Protein AF-A0AAW9EAD2-F1 (afdb_monomer_lite)

Organism: Klebsiella aerogenes (NCBI:txid548)

pLDDT: mean 89.69, std 8.29, range [49.78, 97.75]

Secondary structure (DSSP, 8-state):
-HHHHHHHHHHHHHHHHHTT-S-HHHHHHHHHHHHHHHTT--HHHHHHHHHHHHHHHHHHHHHHHHHHHHHHHHHHTTTTHHHHHHHHHHTTT-GGG-

Foldseek 3Di:
DLVVLVVVLVVQLVVVVVVVPDDNVCSVPVSVVVSCVVVVDDPVVVVVVVVVVCVVCVVVVVVVVVVVVVVVVCVVVCVCVVVVVVVCVVVVVDPPPD

Sequence (98 aa):
MLTIIGLLIIISIVTLLMMGKTSPIIAMSVIPLIGALVAGYSFTEISTFFELGIKKVSSVATMFLFAILFFSIMKDLHIFNPLIRMMISITRGNVIIV

Radius of gyration: 22.13 Å; chains: 1; bounding box: 55×20×51 Å

Structure (mmCIF, N/CA/C/O backbone):
data_AF-A0AAW9EAD2-F1
#
_entry.id   AF-A0AAW9EAD2-F1
#
loop_
_atom_site.group_PDB
_atom_site.id
_atom_site.type_symbol
_atom_site.label_atom_id
_atom_site.label_alt_id
_atom_site.label_comp_id
_atom_site.label_asym_id
_atom_site.label_entity_id
_atom_site.label_seq_id
_atom_site.pdbx_PDB_ins_code
_atom_site.Cartn_x
_atom_site.Cartn_y
_atom_site.Cartn_z
_atom_site.occupancy
_atom_site.B_iso_or_equiv
_atom_site.auth_seq_id
_atom_site.auth_comp_id
_atom_site.auth_asym_id
_atom_site.auth_atom_id
_atom_site.pdbx_PDB_model_num
ATOM 1 N N . MET A 1 1 ? 8.245 7.339 -24.591 1.00 78.38 1 MET A N 1
ATOM 2 C CA . MET A 1 1 ? 8.247 5.915 -24.185 1.00 78.38 1 MET A CA 1
ATOM 3 C C . MET A 1 1 ? 7.617 5.716 -22.806 1.00 78.38 1 MET A C 1
ATOM 5 O O . MET A 1 1 ? 6.580 5.075 -22.736 1.00 78.38 1 MET A O 1
ATOM 9 N N . LEU A 1 2 ? 8.143 6.331 -21.738 1.00 87.69 2 LEU A N 1
ATOM 10 C CA . LEU A 1 2 ? 7.597 6.213 -20.371 1.00 87.69 2 LEU A CA 1
ATOM 11 C C . LEU A 1 2 ? 6.108 6.561 -20.228 1.00 87.69 2 LEU A C 1
ATOM 13 O O . LEU A 1 2 ? 5.378 5.825 -19.577 1.00 87.69 2 LEU A O 1
ATOM 17 N N . THR A 1 3 ? 5.627 7.625 -20.877 1.00 91.44 3 THR A N 1
ATOM 18 C CA . THR A 1 3 ? 4.204 8.010 -20.830 1.00 91.44 3 THR A CA 1
ATOM 19 C C . THR A 1 3 ? 3.279 6.923 -21.382 1.00 91.44 3 THR A C 1
ATOM 21 O O . THR A 1 3 ? 2.206 6.696 -20.835 1.00 91.44 3 THR A O 1
ATOM 24 N N . ILE A 1 4 ? 3.706 6.218 -22.436 1.00 93.31 4 ILE A N 1
ATOM 25 C CA . ILE A 1 4 ? 2.935 5.123 -23.045 1.00 93.31 4 ILE A CA 1
ATOM 26 C C . ILE A 1 4 ? 2.871 3.939 -22.078 1.00 93.31 4 ILE A C 1
ATOM 28 O O . ILE A 1 4 ? 1.799 3.387 -21.856 1.00 93.31 4 ILE A O 1
ATOM 32 N N . ILE A 1 5 ? 3.999 3.593 -21.450 1.00 91.56 5 ILE A N 1
ATOM 33 C CA . ILE A 1 5 ? 4.065 2.527 -20.442 1.00 91.56 5 ILE A CA 1
ATOM 34 C C . ILE A 1 5 ? 3.184 2.877 -19.236 1.00 91.56 5 ILE A C 1
ATOM 36 O O . ILE A 1 5 ? 2.391 2.051 -18.795 1.00 91.56 5 ILE A O 1
ATOM 40 N N . GLY A 1 6 ? 3.252 4.118 -18.747 1.00 90.94 6 GLY A N 1
ATOM 41 C CA . GLY A 1 6 ? 2.403 4.600 -17.657 1.00 90.94 6 GLY A CA 1
ATOM 42 C C . GLY A 1 6 ? 0.911 4.520 -17.986 1.00 90.94 6 GLY A C 1
ATOM 43 O O . GLY A 1 6 ? 0.128 4.029 -17.176 1.00 90.94 6 GLY A O 1
ATOM 44 N N . LEU A 1 7 ? 0.516 4.930 -19.196 1.00 94.69 7 LEU A N 1
ATOM 45 C CA . LEU A 1 7 ? -0.866 4.815 -19.663 1.00 94.69 7 LEU A CA 1
ATOM 46 C C . LEU A 1 7 ? -1.320 3.347 -19.723 1.00 94.69 7 LEU A C 1
ATOM 48 O O . LEU A 1 7 ? -2.410 3.022 -19.254 1.00 94.69 7 LEU A O 1
ATOM 52 N N . LEU A 1 8 ? -0.476 2.454 -20.252 1.00 94.25 8 LEU A N 1
ATOM 53 C CA . LEU A 1 8 ? -0.764 1.019 -20.322 1.00 94.25 8 LEU A CA 1
ATOM 54 C C . LEU A 1 8 ? -0.924 0.396 -18.932 1.00 94.25 8 LEU A C 1
ATOM 56 O O . LEU A 1 8 ? -1.829 -0.415 -18.745 1.00 94.25 8 LEU A O 1
ATOM 60 N N . ILE A 1 9 ? -0.107 0.795 -17.952 1.00 93.94 9 ILE A N 1
ATOM 61 C CA . ILE A 1 9 ? -0.239 0.356 -16.554 1.00 93.94 9 ILE A CA 1
ATOM 62 C C . ILE A 1 9 ? -1.607 0.765 -15.996 1.00 93.94 9 ILE A C 1
ATOM 64 O O . ILE A 1 9 ? -2.314 -0.079 -15.451 1.00 93.94 9 ILE A O 1
ATOM 68 N N . ILE A 1 10 ? -2.010 2.030 -16.168 1.00 94.00 10 ILE A N 1
ATOM 69 C CA . ILE A 1 10 ? -3.297 2.536 -15.663 1.00 94.00 10 ILE A CA 1
ATOM 70 C C . ILE A 1 10 ? -4.463 1.783 -16.310 1.00 94.00 10 ILE A C 1
ATOM 72 O O . ILE A 1 10 ? -5.331 1.276 -15.601 1.00 94.00 10 ILE A O 1
ATOM 76 N N . ILE A 1 11 ? -4.468 1.661 -17.641 1.00 95.56 11 ILE A N 1
ATOM 77 C CA . ILE A 1 11 ? -5.530 0.956 -18.374 1.00 95.56 11 ILE A CA 1
ATOM 78 C C . ILE A 1 11 ? -5.598 -0.511 -17.939 1.00 95.56 11 ILE A C 1
ATOM 80 O O . ILE A 1 11 ? -6.687 -1.030 -17.694 1.00 95.56 11 ILE A O 1
ATOM 84 N N . SER A 1 12 ? -4.451 -1.175 -17.785 1.00 92.62 12 SER A N 1
ATOM 85 C CA . SER A 1 12 ? -4.391 -2.577 -17.356 1.00 92.62 12 SER A CA 1
ATOM 86 C C . SER A 1 12 ? -4.927 -2.762 -15.936 1.00 92.62 12 SER A C 1
ATOM 88 O O . SER A 1 12 ? -5.699 -3.683 -15.695 1.00 92.62 12 SER A O 1
ATOM 90 N N . ILE A 1 13 ? -4.581 -1.872 -14.997 1.00 92.88 13 ILE A N 1
ATOM 91 C CA . ILE A 1 13 ? -5.108 -1.926 -13.625 1.00 92.88 13 ILE A CA 1
ATOM 92 C C . ILE A 1 13 ? -6.623 -1.723 -13.635 1.00 92.88 13 ILE A C 1
ATOM 94 O O . ILE A 1 13 ? -7.349 -2.535 -13.069 1.00 92.88 13 ILE A O 1
ATOM 98 N N . VAL A 1 14 ? -7.113 -0.672 -14.296 1.00 93.38 14 VAL A N 1
ATOM 99 C CA . VAL A 1 14 ? -8.547 -0.349 -14.318 1.00 93.38 14 VAL A CA 1
ATOM 100 C C . VAL A 1 14 ? -9.352 -1.488 -14.940 1.00 93.38 14 VAL A C 1
ATOM 102 O O . VAL A 1 14 ? -10.324 -1.941 -14.344 1.00 93.38 14 VAL A O 1
ATOM 105 N N . THR A 1 15 ? -8.925 -2.005 -16.093 1.00 92.06 15 THR A N 1
ATOM 106 C CA . THR A 1 15 ? -9.617 -3.119 -16.760 1.00 92.06 15 THR A CA 1
ATOM 107 C C . THR A 1 15 ? -9.609 -4.388 -15.911 1.00 92.06 15 THR A C 1
ATOM 109 O O . THR A 1 15 ? -10.656 -5.016 -15.752 1.00 92.06 15 THR A O 1
ATOM 112 N N . LEU A 1 16 ? -8.477 -4.738 -15.291 1.00 91.31 16 LEU A N 1
ATOM 113 C CA . LEU A 1 16 ? -8.370 -5.941 -14.467 1.00 91.31 16 LEU A CA 1
ATOM 114 C C . LEU A 1 16 ? -9.219 -5.854 -13.188 1.00 91.31 16 LEU A C 1
ATOM 116 O O . LEU A 1 16 ? -9.815 -6.852 -12.777 1.00 91.31 16 LEU A O 1
ATOM 120 N N . LEU A 1 17 ? -9.310 -4.662 -12.590 1.00 91.44 17 LEU A N 1
ATOM 121 C CA . LEU A 1 17 ? -10.183 -4.396 -11.446 1.00 91.44 17 LEU A CA 1
ATOM 122 C C . LEU A 1 17 ? -11.662 -4.448 -11.837 1.00 91.44 17 LEU A C 1
ATOM 124 O O . LEU A 1 17 ? -12.454 -5.078 -11.140 1.00 91.44 17 LEU A O 1
ATOM 128 N N . MET A 1 18 ? -12.036 -3.849 -12.971 1.00 93.00 18 MET A N 1
ATOM 129 C CA . MET A 1 18 ? -13.417 -3.867 -13.467 1.00 93.00 18 MET A CA 1
ATOM 130 C C . MET A 1 18 ? -13.897 -5.273 -13.832 1.00 93.00 18 MET A C 1
ATOM 132 O O . MET A 1 18 ? -15.073 -5.581 -13.669 1.00 93.00 18 MET A O 1
ATOM 136 N N . MET A 1 19 ? -12.998 -6.147 -14.292 1.00 89.94 19 MET A N 1
ATOM 137 C CA . MET A 1 19 ? -13.335 -7.544 -14.566 1.00 89.94 19 MET A CA 1
ATOM 138 C C . MET A 1 19 ? -13.664 -8.337 -13.294 1.00 89.94 19 MET A C 1
ATOM 140 O O . MET A 1 19 ? -14.258 -9.406 -13.404 1.00 89.94 19 MET A O 1
ATOM 144 N N . GLY A 1 20 ? -13.271 -7.865 -12.103 1.00 83.25 20 GLY A N 1
ATOM 145 C CA . GLY A 1 20 ? -13.595 -8.494 -10.815 1.00 83.25 20 GLY A CA 1
ATOM 146 C C . GLY A 1 20 ? -12.972 -9.878 -10.582 1.00 83.25 20 GLY A C 1
ATOM 147 O O . GLY A 1 20 ? -13.258 -10.522 -9.579 1.00 83.25 20 GLY A O 1
ATOM 148 N N . LYS A 1 21 ? -12.118 -10.356 -11.494 1.00 79.06 21 LYS A N 1
ATOM 149 C CA . LYS A 1 21 ? -11.523 -11.706 -11.455 1.00 79.06 21 LYS A CA 1
ATOM 150 C C . LYS A 1 21 ? -10.211 -11.786 -10.672 1.00 79.06 21 LYS A C 1
ATOM 152 O O . LYS A 1 21 ? -9.681 -12.878 -10.495 1.00 79.06 21 LYS A O 1
ATOM 157 N N . THR A 1 22 ? -9.679 -10.653 -10.217 1.00 82.31 22 THR A N 1
ATOM 158 C CA . THR A 1 22 ? -8.365 -10.575 -9.562 1.00 82.31 22 THR A CA 1
ATOM 159 C C . THR A 1 22 ? -8.467 -9.778 -8.271 1.00 82.31 22 THR A C 1
ATOM 161 O O . THR A 1 22 ? -9.174 -8.773 -8.220 1.00 82.31 22 THR A O 1
ATOM 164 N N . SER A 1 23 ? -7.732 -10.190 -7.233 1.00 89.19 23 SER A N 1
ATOM 165 C CA . SER A 1 23 ? -7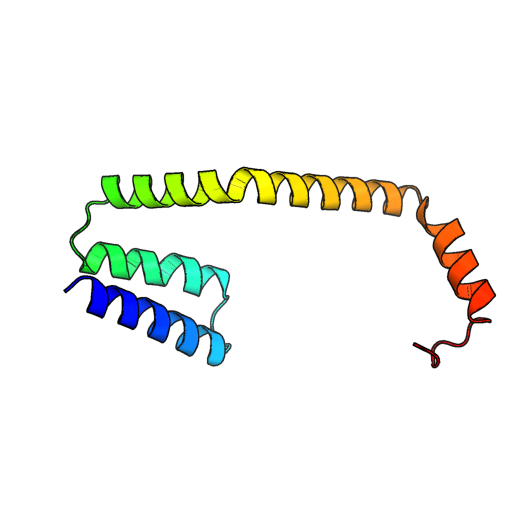.608 -9.390 -6.011 1.00 89.19 23 SER A CA 1
ATOM 166 C C . SER A 1 23 ? -6.998 -8.020 -6.344 1.00 89.19 23 SER A C 1
ATOM 168 O O . SER A 1 23 ? -5.944 -7.981 -6.993 1.00 89.19 23 SER A O 1
ATOM 170 N N . PRO A 1 24 ? -7.595 -6.905 -5.882 1.00 88.06 24 PRO A N 1
ATOM 171 C CA . PRO A 1 24 ? -7.070 -5.570 -6.141 1.00 88.06 24 PRO A CA 1
ATOM 172 C C . PRO A 1 24 ? -5.618 -5.392 -5.708 1.00 88.06 24 PRO A C 1
ATOM 174 O O . PRO A 1 24 ? -4.839 -4.759 -6.412 1.00 88.06 24 PRO A O 1
ATOM 177 N N . ILE A 1 25 ? -5.234 -6.021 -4.595 1.00 89.50 25 ILE A N 1
ATOM 178 C CA . ILE A 1 25 ? -3.863 -5.985 -4.075 1.00 89.50 25 ILE A CA 1
ATOM 179 C C . ILE A 1 25 ? -2.892 -6.574 -5.103 1.00 89.50 25 ILE A C 1
ATOM 181 O O . ILE A 1 25 ? -1.874 -5.967 -5.419 1.00 89.50 25 ILE A O 1
ATOM 185 N N . ILE A 1 26 ? -3.234 -7.727 -5.683 1.00 90.12 26 ILE A N 1
ATOM 186 C CA . ILE A 1 26 ? -2.390 -8.403 -6.677 1.00 90.12 26 ILE A CA 1
ATOM 187 C C . ILE A 1 26 ? -2.270 -7.540 -7.935 1.00 90.12 26 ILE A C 1
ATOM 189 O O . ILE A 1 26 ? -1.163 -7.317 -8.422 1.00 90.12 26 ILE A O 1
ATOM 193 N N . ALA A 1 27 ? -3.390 -7.009 -8.433 1.00 89.88 27 ALA A N 1
ATOM 194 C CA . ALA A 1 27 ? -3.402 -6.141 -9.609 1.00 89.88 27 ALA A CA 1
ATOM 195 C C . ALA A 1 27 ? -2.533 -4.887 -9.400 1.00 89.88 27 ALA A C 1
ATOM 197 O O . ALA A 1 27 ? -1.695 -4.557 -10.239 1.00 89.88 27 ALA A O 1
ATOM 198 N N . MET A 1 28 ? -2.689 -4.221 -8.254 1.00 89.12 28 MET A N 1
ATOM 199 C CA . MET A 1 28 ? -1.970 -2.990 -7.930 1.00 89.12 28 MET A CA 1
ATOM 200 C C . MET A 1 28 ? -0.480 -3.207 -7.646 1.00 89.12 28 MET A C 1
ATOM 202 O O . MET A 1 28 ? 0.293 -2.272 -7.821 1.00 89.12 28 MET A O 1
ATOM 206 N N . SER A 1 29 ? -0.052 -4.401 -7.231 1.00 90.88 29 SER A N 1
ATOM 207 C CA . SER A 1 29 ? 1.368 -4.693 -6.988 1.00 90.88 29 SER A CA 1
ATOM 208 C C . SER A 1 29 ? 2.087 -5.256 -8.216 1.00 90.88 29 SER A C 1
ATOM 210 O O . SER A 1 29 ? 3.192 -4.820 -8.534 1.00 90.88 29 SER A O 1
ATOM 212 N N . VAL A 1 30 ? 1.479 -6.214 -8.921 1.00 91.94 30 VAL A N 1
ATOM 213 C CA . VAL A 1 30 ? 2.145 -6.958 -10.003 1.00 91.94 30 VAL A CA 1
ATOM 214 C C . VAL A 1 30 ? 2.232 -6.137 -11.289 1.00 91.94 30 VAL A C 1
ATOM 216 O O . VAL A 1 30 ? 3.264 -6.158 -11.959 1.00 91.94 30 VAL A O 1
ATOM 219 N N . ILE A 1 31 ? 1.186 -5.380 -11.637 1.00 92.81 31 ILE A N 1
ATOM 220 C CA . ILE A 1 31 ? 1.156 -4.630 -12.902 1.00 92.81 31 ILE A CA 1
ATOM 221 C C . ILE A 1 31 ? 2.227 -3.524 -12.930 1.00 92.81 31 ILE A C 1
ATOM 223 O O . ILE A 1 31 ? 2.976 -3.467 -13.909 1.00 92.81 31 ILE A O 1
ATOM 227 N N . PRO A 1 32 ? 2.387 -2.679 -11.888 1.00 91.44 32 PRO A N 1
ATOM 228 C CA . PRO A 1 32 ? 3.463 -1.687 -11.868 1.00 91.44 32 PRO A CA 1
ATOM 229 C C . PRO A 1 32 ? 4.858 -2.314 -11.852 1.00 91.44 32 PRO A C 1
ATOM 231 O O . PRO A 1 32 ? 5.772 -1.760 -12.458 1.00 91.44 32 PRO A O 1
ATOM 234 N N . LEU A 1 33 ? 5.019 -3.479 -11.212 1.00 93.19 33 LEU A N 1
ATOM 235 C CA . LEU A 1 33 ? 6.283 -4.216 -11.196 1.00 93.19 33 LEU A CA 1
ATOM 236 C C . LEU A 1 33 ? 6.685 -4.666 -12.608 1.00 93.19 33 LEU A C 1
ATOM 238 O O . LEU A 1 33 ? 7.798 -4.386 -13.048 1.00 93.19 33 LEU A O 1
ATOM 242 N N . ILE A 1 34 ? 5.769 -5.304 -13.345 1.00 92.44 34 ILE A N 1
ATOM 243 C CA . ILE A 1 34 ? 6.007 -5.707 -14.741 1.00 92.44 34 ILE A CA 1
ATOM 244 C C . ILE A 1 34 ? 6.268 -4.473 -15.613 1.00 92.44 34 ILE A C 1
ATOM 246 O O . ILE A 1 34 ? 7.195 -4.468 -16.419 1.00 92.44 34 ILE A O 1
ATOM 250 N N . GLY A 1 35 ? 5.489 -3.405 -15.425 1.00 91.62 35 GLY A N 1
ATOM 251 C CA . GLY A 1 35 ? 5.658 -2.155 -16.161 1.00 91.62 35 GLY A CA 1
ATOM 252 C C . GLY A 1 35 ? 7.023 -1.493 -15.943 1.00 91.62 35 GLY A C 1
ATOM 253 O O . GLY A 1 35 ? 7.615 -0.992 -16.897 1.00 91.62 35 GLY A O 1
ATOM 254 N N . ALA A 1 36 ? 7.559 -1.536 -14.720 1.00 91.62 36 ALA A N 1
ATOM 255 C CA . ALA A 1 36 ? 8.889 -1.017 -14.410 1.00 91.62 36 ALA A CA 1
ATOM 256 C C . ALA A 1 36 ? 10.009 -1.857 -15.051 1.00 91.62 36 ALA A C 1
ATOM 258 O O . ALA A 1 36 ? 10.966 -1.291 -15.579 1.00 91.62 36 ALA A O 1
ATOM 259 N N . LEU A 1 37 ? 9.856 -3.186 -15.084 1.00 91.06 37 LEU A N 1
ATOM 260 C CA . LEU A 1 37 ? 10.788 -4.078 -15.783 1.00 91.06 37 LEU A CA 1
ATOM 261 C C . LEU A 1 37 ? 10.788 -3.819 -17.297 1.00 91.06 37 LEU A C 1
ATOM 263 O O . LEU A 1 37 ? 11.850 -3.715 -17.905 1.00 91.06 37 LEU A O 1
ATOM 267 N N . VAL A 1 38 ? 9.609 -3.642 -17.906 1.00 90.50 38 VAL A N 1
ATOM 268 C CA . VAL A 1 38 ? 9.477 -3.307 -19.340 1.00 90.50 38 VAL A CA 1
ATOM 269 C C . VAL A 1 38 ? 10.052 -1.923 -19.659 1.00 90.50 38 VAL A C 1
ATOM 271 O O . VAL A 1 38 ? 10.571 -1.706 -20.751 1.00 90.50 38 VAL A O 1
ATOM 274 N N . ALA A 1 39 ? 10.004 -0.985 -18.711 1.00 89.62 39 ALA A N 1
ATOM 275 C CA . ALA A 1 39 ? 10.622 0.330 -18.857 1.00 89.62 39 ALA A CA 1
ATOM 276 C C . ALA A 1 39 ? 12.163 0.305 -18.782 1.00 89.62 39 ALA A C 1
ATOM 278 O O . ALA A 1 39 ? 12.784 1.332 -19.051 1.00 89.62 39 ALA A O 1
ATOM 279 N N . GLY A 1 40 ? 12.773 -0.846 -18.469 1.00 89.19 40 GLY A N 1
ATOM 280 C CA . GLY A 1 40 ? 14.224 -1.026 -18.416 1.00 89.19 40 GLY A CA 1
ATOM 281 C C . GLY A 1 40 ? 14.861 -0.660 -17.075 1.00 89.19 40 GLY A C 1
ATOM 282 O O . GLY A 1 40 ? 16.081 -0.524 -17.015 1.00 89.19 40 GLY A O 1
ATOM 283 N N . TYR A 1 41 ? 14.067 -0.498 -16.010 1.00 91.44 41 TYR A N 1
ATOM 284 C CA . TYR A 1 41 ? 14.601 -0.233 -14.674 1.00 91.44 41 TYR A CA 1
ATOM 285 C C . TYR A 1 41 ? 15.234 -1.484 -14.065 1.00 91.44 41 TYR A C 1
ATOM 287 O O . TYR A 1 41 ? 14.736 -2.603 -14.208 1.00 91.44 41 TYR A O 1
ATOM 295 N N . SER A 1 42 ? 16.329 -1.281 -13.339 1.00 91.44 42 SER A N 1
ATOM 296 C CA . SER A 1 42 ? 17.002 -2.332 -12.580 1.00 91.44 42 SER A CA 1
ATOM 297 C C . SER A 1 42 ? 16.210 -2.726 -11.326 1.00 91.44 42 SER A C 1
ATOM 299 O O . SER A 1 42 ? 15.427 -1.944 -10.783 1.00 91.44 42 SER A O 1
ATOM 301 N N . PHE A 1 43 ? 16.454 -3.934 -10.804 1.00 87.75 43 PHE A N 1
ATOM 302 C CA . PHE A 1 43 ? 15.848 -4.383 -9.542 1.00 87.75 43 PHE A CA 1
ATOM 303 C C . PHE A 1 43 ? 16.145 -3.437 -8.371 1.00 87.75 43 PHE A C 1
ATOM 305 O O . PHE A 1 43 ? 15.285 -3.228 -7.515 1.00 87.75 43 PHE A O 1
ATOM 312 N N . THR A 1 44 ? 17.333 -2.831 -8.353 1.00 91.44 44 THR A N 1
ATOM 313 C CA . THR A 1 44 ? 17.736 -1.872 -7.320 1.00 91.44 44 THR A CA 1
ATOM 314 C C . THR A 1 44 ? 16.871 -0.613 -7.359 1.00 91.44 44 THR A C 1
ATOM 316 O O . THR A 1 44 ? 16.360 -0.194 -6.324 1.00 91.44 44 THR A O 1
ATOM 319 N N . GLU A 1 45 ? 16.635 -0.047 -8.546 1.00 91.69 45 GLU A N 1
ATOM 320 C CA . GLU A 1 45 ? 15.786 1.141 -8.716 1.00 91.69 45 GLU A CA 1
ATOM 321 C C . GLU A 1 45 ? 14.324 0.850 -8.378 1.00 91.69 45 GLU A C 1
ATOM 323 O O . GLU A 1 45 ? 13.674 1.642 -7.697 1.00 91.69 45 GLU A O 1
ATOM 328 N N . ILE A 1 46 ? 13.819 -0.318 -8.789 1.00 92.31 46 ILE A N 1
ATOM 329 C CA . ILE A 1 46 ? 12.470 -0.768 -8.434 1.00 92.31 46 ILE A CA 1
ATOM 330 C C . ILE A 1 46 ? 12.330 -0.860 -6.910 1.00 92.31 46 ILE A C 1
ATOM 332 O O . ILE A 1 46 ? 11.358 -0.342 -6.361 1.00 92.31 46 ILE A O 1
ATOM 336 N N . SER A 1 47 ? 13.311 -1.442 -6.214 1.00 91.12 47 SER A N 1
ATOM 337 C CA . SER A 1 47 ? 13.325 -1.489 -4.745 1.00 91.12 47 SER A CA 1
ATOM 338 C C . SER A 1 47 ? 13.284 -0.086 -4.137 1.00 91.12 47 SER A C 1
ATOM 340 O O . SER A 1 47 ? 12.495 0.168 -3.229 1.00 91.12 47 SER A O 1
ATOM 342 N N . THR A 1 48 ? 14.058 0.859 -4.681 1.00 94.56 48 THR A N 1
ATOM 343 C CA . THR A 1 48 ? 14.028 2.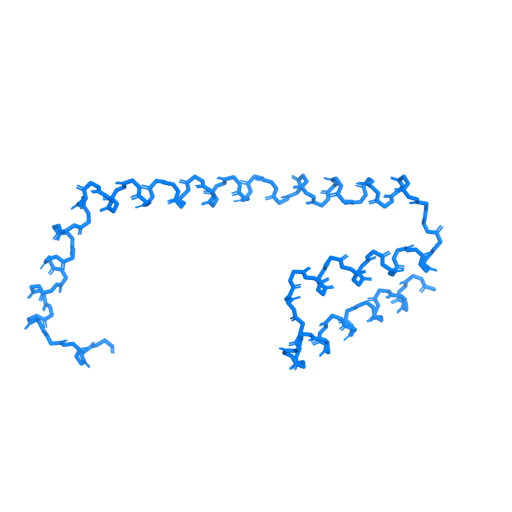258 -4.232 1.00 94.56 48 THR A CA 1
ATOM 344 C C . THR A 1 48 ? 12.650 2.895 -4.440 1.00 94.56 48 THR A C 1
ATOM 346 O O . THR A 1 48 ? 12.159 3.599 -3.558 1.00 94.56 48 THR A O 1
ATOM 349 N N . PHE A 1 49 ? 11.974 2.635 -5.564 1.00 92.50 49 PHE A N 1
ATOM 350 C CA . PHE A 1 49 ? 10.613 3.133 -5.798 1.00 92.50 49 PHE A CA 1
ATOM 351 C C . PHE A 1 49 ? 9.603 2.556 -4.801 1.00 92.50 49 PHE A C 1
ATOM 353 O O . PHE A 1 49 ? 8.762 3.300 -4.289 1.00 92.50 49 PHE A O 1
ATOM 360 N N . PHE A 1 50 ? 9.704 1.262 -4.488 1.00 91.56 50 PHE A N 1
ATOM 361 C CA . PHE A 1 50 ? 8.871 0.622 -3.470 1.00 91.56 50 PHE A CA 1
ATOM 362 C C . PHE A 1 50 ? 9.115 1.215 -2.082 1.00 91.56 50 PHE A C 1
ATOM 364 O O . PHE A 1 50 ? 8.154 1.570 -1.402 1.00 91.56 50 PHE A O 1
ATOM 371 N N . GLU A 1 51 ? 10.371 1.395 -1.673 1.00 93.88 51 GLU A N 1
ATOM 372 C CA . GLU A 1 51 ? 10.714 2.014 -0.388 1.00 93.88 51 GLU A CA 1
ATOM 373 C C . GLU A 1 51 ? 10.179 3.442 -0.279 1.00 93.88 51 GLU A C 1
ATOM 375 O O . GLU A 1 51 ? 9.570 3.808 0.728 1.00 93.88 51 GLU A O 1
ATOM 380 N N . LEU A 1 52 ? 10.344 4.247 -1.332 1.00 94.44 52 LEU A N 1
ATOM 381 C CA . LEU A 1 52 ? 9.799 5.602 -1.393 1.00 94.44 52 LEU A CA 1
ATOM 382 C C . LEU A 1 52 ? 8.268 5.601 -1.315 1.00 94.44 52 LEU A C 1
ATOM 384 O O . LEU A 1 52 ? 7.686 6.459 -0.647 1.00 94.44 52 LEU A O 1
ATOM 388 N N . GLY A 1 53 ? 7.613 4.642 -1.971 1.00 91.31 53 GLY A N 1
ATOM 389 C CA . GLY A 1 53 ? 6.167 4.450 -1.907 1.00 91.31 53 GLY A CA 1
ATOM 390 C C . GLY A 1 53 ? 5.695 4.094 -0.498 1.00 91.31 53 GLY A C 1
ATOM 391 O O . GLY A 1 53 ? 4.835 4.781 0.053 1.00 91.31 53 GLY A O 1
ATOM 392 N N . ILE A 1 54 ? 6.308 3.079 0.120 1.00 93.31 54 ILE A N 1
ATOM 393 C CA . ILE A 1 54 ? 5.987 2.634 1.482 1.00 93.31 54 ILE A CA 1
ATOM 394 C C . ILE A 1 54 ? 6.222 3.762 2.482 1.00 93.31 54 ILE A C 1
ATOM 396 O O . ILE A 1 54 ? 5.359 4.029 3.314 1.00 93.31 54 ILE A O 1
ATOM 400 N N . LYS A 1 55 ? 7.343 4.483 2.384 1.00 94.75 55 LYS A N 1
ATOM 401 C CA . LYS A 1 55 ? 7.663 5.586 3.297 1.00 94.75 55 LYS A CA 1
ATOM 402 C C . LYS A 1 55 ? 6.640 6.724 3.233 1.00 94.75 55 LYS A C 1
ATOM 404 O O . LYS A 1 55 ? 6.410 7.378 4.244 1.00 94.75 55 LYS A O 1
ATOM 409 N N . LYS A 1 56 ? 6.005 6.952 2.077 1.00 94.38 56 LYS A N 1
ATOM 410 C CA . LYS A 1 56 ? 4.929 7.948 1.936 1.00 94.38 56 LYS A CA 1
ATOM 411 C C . LYS A 1 56 ? 3.632 7.524 2.624 1.00 94.38 56 LYS A C 1
ATOM 413 O O . LYS A 1 56 ? 2.939 8.377 3.167 1.00 94.38 56 LYS A O 1
ATOM 418 N N . VAL A 1 57 ? 3.295 6.235 2.599 1.00 94.44 57 VAL A N 1
ATOM 419 C CA . VAL A 1 57 ? 2.025 5.729 3.155 1.00 94.44 57 VAL A CA 1
ATOM 420 C C . VAL A 1 57 ? 2.152 5.190 4.579 1.00 94.44 57 VAL A C 1
ATOM 422 O O . VAL A 1 57 ? 1.139 5.011 5.250 1.00 94.44 57 VAL A O 1
ATOM 425 N N . SER A 1 58 ? 3.372 4.958 5.068 1.00 94.12 58 SER A N 1
ATOM 426 C CA . SER A 1 58 ? 3.641 4.311 6.356 1.00 94.12 58 SER A CA 1
ATOM 427 C C . SER A 1 58 ? 2.996 5.036 7.534 1.00 94.12 58 SER A C 1
ATOM 429 O O . SER A 1 58 ? 2.363 4.397 8.364 1.00 94.12 58 SER A O 1
ATOM 431 N N . SER A 1 59 ? 3.090 6.367 7.592 1.00 94.56 59 SER A N 1
ATOM 432 C CA . SER A 1 59 ? 2.492 7.154 8.678 1.00 94.56 59 SER A CA 1
ATOM 433 C C . SER A 1 59 ? 0.970 6.994 8.725 1.00 94.56 59 SER A C 1
ATOM 435 O O . SER A 1 59 ? 0.400 6.755 9.791 1.00 94.56 59 SER A O 1
ATOM 437 N N . VAL A 1 60 ? 0.323 7.034 7.559 1.00 96.44 60 VAL A N 1
ATOM 438 C CA . VAL A 1 60 ? -1.124 6.837 7.432 1.00 96.44 60 VAL A CA 1
ATOM 439 C C . VAL A 1 60 ? -1.505 5.404 7.814 1.00 96.44 60 VAL A C 1
ATOM 441 O O . VAL A 1 60 ? -2.443 5.202 8.580 1.00 96.44 60 VAL A O 1
ATOM 444 N N . ALA A 1 61 ? -0.747 4.406 7.352 1.00 95.31 61 ALA A N 1
ATOM 445 C CA . ALA A 1 61 ? -0.974 3.002 7.691 1.00 95.31 61 ALA A CA 1
ATOM 446 C C . ALA A 1 61 ? -0.847 2.738 9.202 1.00 95.31 61 ALA A C 1
ATOM 448 O O . ALA A 1 61 ? -1.695 2.059 9.777 1.00 95.31 61 ALA A O 1
ATOM 449 N N . THR A 1 62 ? 0.157 3.320 9.864 1.00 96.38 62 THR A N 1
ATOM 450 C CA . THR A 1 62 ? 0.330 3.226 11.322 1.00 96.38 62 THR A CA 1
ATOM 451 C C . THR A 1 62 ? -0.847 3.848 12.068 1.00 96.38 62 THR A C 1
ATOM 453 O O . THR A 1 62 ? -1.334 3.256 13.028 1.00 96.38 62 THR A O 1
ATOM 456 N N . MET A 1 63 ? -1.351 5.002 11.616 1.00 97.00 63 MET A N 1
ATOM 457 C CA . MET A 1 63 ? -2.543 5.628 12.199 1.00 97.00 63 MET A CA 1
ATOM 458 C C . MET A 1 63 ? -3.764 4.707 12.093 1.00 97.00 63 MET A C 1
ATOM 460 O O . MET A 1 63 ? -4.488 4.533 13.072 1.00 97.00 63 MET A O 1
ATOM 464 N N . PHE A 1 64 ? -3.972 4.080 10.932 1.00 97.69 64 PHE A N 1
ATOM 465 C CA . PHE A 1 64 ? -5.055 3.116 10.744 1.00 97.69 64 PHE A CA 1
ATOM 466 C C . PHE A 1 64 ? -4.895 1.884 11.631 1.00 97.69 64 PHE A C 1
ATOM 468 O O . PHE A 1 64 ? -5.862 1.468 12.262 1.00 97.69 64 PHE A O 1
ATOM 475 N N . LEU A 1 65 ? -3.688 1.323 11.725 1.00 97.31 65 LEU A N 1
ATOM 476 C CA . LEU A 1 65 ? -3.417 0.177 12.589 1.00 97.31 65 LEU A CA 1
ATOM 477 C C . LEU A 1 65 ? -3.691 0.522 14.057 1.00 97.31 65 LEU A C 1
ATOM 479 O O . LEU A 1 65 ? -4.363 -0.236 14.754 1.00 97.31 65 LEU A O 1
ATOM 483 N N . PHE A 1 66 ? -3.243 1.696 14.506 1.00 97.62 66 PHE A N 1
ATOM 484 C CA . PHE A 1 66 ? -3.526 2.186 15.849 1.00 97.62 66 PHE A CA 1
ATOM 485 C C . PHE A 1 66 ? -5.029 2.359 16.085 1.00 97.62 66 PHE A C 1
ATOM 487 O O . PHE A 1 66 ? -5.541 1.876 17.090 1.00 97.62 66 PHE A O 1
ATOM 494 N N . ALA A 1 67 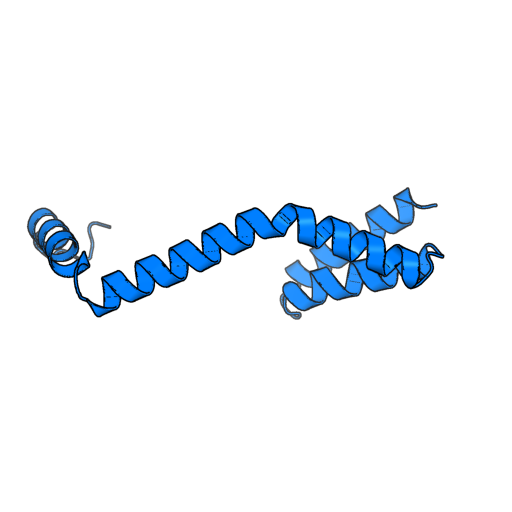? -5.750 2.988 15.153 1.00 97.75 67 ALA A N 1
ATOM 495 C CA . ALA A 1 67 ? -7.196 3.149 15.246 1.00 97.75 67 ALA A CA 1
ATOM 496 C C . ALA A 1 67 ? -7.913 1.794 15.332 1.00 97.75 67 ALA A C 1
ATOM 498 O O . ALA A 1 67 ? -8.739 1.605 16.219 1.00 97.75 67 ALA A O 1
ATOM 499 N N . ILE A 1 68 ? -7.570 0.830 14.472 1.00 97.25 68 ILE A N 1
ATOM 500 C CA . ILE A 1 68 ? -8.164 -0.514 14.489 1.00 97.25 68 ILE A CA 1
ATOM 501 C C . ILE A 1 68 ? -7.931 -1.188 15.845 1.00 97.25 68 ILE A C 1
ATOM 503 O O . ILE A 1 68 ? -8.877 -1.712 16.431 1.00 97.25 68 ILE A O 1
ATOM 507 N N . LEU A 1 69 ? -6.706 -1.140 16.375 1.00 97.25 69 LEU A N 1
ATOM 508 C CA . LEU A 1 69 ? -6.381 -1.726 17.678 1.00 97.25 69 LEU A CA 1
ATOM 509 C C . LEU A 1 69 ? -7.123 -1.023 18.821 1.00 97.25 69 LEU A C 1
ATOM 511 O O . LEU A 1 69 ? -7.724 -1.685 19.664 1.00 97.25 69 LEU A O 1
ATOM 515 N N . PHE A 1 70 ? -7.138 0.309 18.821 1.00 95.69 70 PHE A N 1
ATOM 516 C CA . PHE A 1 70 ? -7.845 1.123 19.807 1.00 95.69 70 PHE A CA 1
ATOM 517 C C . PHE A 1 70 ? -9.350 0.814 19.821 1.00 95.69 70 PHE A C 1
ATOM 519 O O . PHE A 1 70 ? -9.918 0.517 20.874 1.00 95.69 70 PHE A O 1
ATOM 526 N N . PHE A 1 71 ? -9.990 0.807 18.648 1.00 94.81 71 PHE A N 1
ATOM 527 C CA . PHE A 1 71 ? -11.404 0.460 18.508 1.00 94.81 71 PHE A CA 1
ATOM 528 C C . PHE A 1 71 ? -11.690 -1.000 18.861 1.00 94.81 71 PHE A C 1
ATOM 530 O O . PHE A 1 71 ? -12.716 -1.272 19.486 1.00 94.81 71 PHE A O 1
ATOM 537 N N . SER A 1 72 ? -10.784 -1.928 18.537 1.00 95.38 72 SER A N 1
ATOM 538 C CA . SER A 1 72 ? -10.916 -3.334 18.927 1.00 95.38 72 SER A CA 1
ATOM 539 C C . SER A 1 72 ? -10.934 -3.491 20.446 1.00 95.38 72 SER A C 1
ATOM 541 O O . SER A 1 72 ? -11.854 -4.108 20.976 1.00 95.38 72 SER A O 1
ATOM 543 N N . ILE A 1 73 ? -9.988 -2.868 21.157 1.00 95.75 73 ILE A N 1
ATOM 544 C CA . ILE A 1 73 ? -9.908 -2.940 22.624 1.00 95.75 73 ILE A CA 1
ATOM 545 C C . ILE A 1 73 ? -11.159 -2.334 23.270 1.00 95.75 73 ILE A C 1
ATOM 547 O O . ILE A 1 73 ? -11.762 -2.944 24.148 1.00 95.75 73 ILE A O 1
ATOM 551 N N . MET A 1 74 ? -11.596 -1.152 22.827 1.00 94.44 74 MET A N 1
ATOM 552 C CA . MET A 1 74 ? -12.808 -0.526 23.371 1.00 94.44 74 MET A CA 1
ATOM 553 C C . MET A 1 74 ? -14.073 -1.356 23.123 1.00 94.44 74 MET A C 1
ATOM 555 O O . MET A 1 74 ? -14.960 -1.386 23.980 1.00 94.44 74 MET A O 1
ATOM 559 N N . LYS A 1 75 ? -14.162 -2.028 21.965 1.00 92.31 75 LYS A N 1
ATOM 560 C CA . LYS A 1 75 ? -15.239 -2.976 21.663 1.00 92.31 75 LYS A CA 1
ATOM 561 C C . LYS A 1 75 ? -15.216 -4.147 22.643 1.00 92.31 75 LYS A C 1
ATOM 563 O O . LYS A 1 75 ? -16.260 -4.478 23.194 1.00 92.31 75 LYS A O 1
ATOM 568 N N . ASP A 1 76 ? -14.049 -4.735 22.890 1.00 93.62 76 ASP A N 1
ATOM 569 C CA . ASP A 1 76 ? -13.904 -5.899 23.775 1.00 93.62 76 ASP A CA 1
ATOM 570 C C . ASP A 1 76 ? -14.204 -5.549 25.243 1.00 93.62 76 ASP A C 1
ATOM 572 O O . ASP A 1 76 ? -14.827 -6.324 25.971 1.00 93.62 76 ASP A O 1
ATOM 576 N N . LEU A 1 77 ? -13.870 -4.326 25.659 1.00 94.75 77 LEU A N 1
ATOM 577 C CA . LEU A 1 77 ? -14.226 -3.769 26.966 1.00 94.75 77 LEU A CA 1
ATOM 578 C C . LEU A 1 77 ? -15.683 -3.290 27.057 1.00 94.75 77 LEU A C 1
ATOM 580 O O . LEU A 1 77 ? -16.087 -2.757 28.089 1.00 94.75 77 LEU A O 1
ATOM 584 N N . HIS A 1 78 ? -16.479 -3.457 25.995 1.00 89.88 78 HIS A N 1
ATOM 585 C CA . HIS A 1 78 ? -17.879 -3.039 25.932 1.00 89.88 78 HIS A CA 1
ATOM 586 C C . HIS A 1 78 ? -18.106 -1.541 26.221 1.00 89.88 78 HIS A C 1
ATOM 588 O O . HIS A 1 78 ? -19.226 -1.125 26.529 1.00 89.88 78 HIS A O 1
ATOM 594 N N . ILE A 1 79 ? -17.074 -0.702 26.064 1.00 90.44 79 ILE A N 1
ATOM 595 C CA . ILE A 1 79 ? -17.133 0.750 26.319 1.00 90.44 79 ILE A CA 1
ATOM 596 C C . ILE A 1 79 ? -18.123 1.434 25.365 1.00 90.44 79 ILE A C 1
ATOM 598 O O . ILE A 1 79 ? -18.707 2.462 25.696 1.00 90.44 79 ILE A O 1
ATOM 602 N N . PHE A 1 80 ? -18.383 0.831 24.204 1.00 89.06 80 PHE A N 1
ATOM 603 C CA . PHE A 1 80 ? -19.381 1.310 23.248 1.00 89.06 80 PHE A CA 1
ATOM 604 C C . PHE A 1 80 ? -20.832 0.972 23.614 1.00 89.06 80 PHE A C 1
ATOM 606 O O . PHE A 1 80 ? -21.750 1.581 23.063 1.00 89.06 80 PHE A O 1
ATOM 613 N N . ASN A 1 81 ? -21.082 0.061 24.561 1.00 90.88 81 ASN A N 1
ATOM 614 C CA . ASN A 1 81 ? -22.441 -0.361 24.915 1.00 90.88 81 ASN A CA 1
ATOM 615 C C . ASN A 1 81 ? -23.353 0.786 25.397 1.00 90.88 81 ASN A C 1
ATOM 617 O O . ASN A 1 81 ? -24.510 0.816 24.974 1.00 90.88 81 ASN A O 1
ATOM 621 N N . PRO A 1 82 ? -22.904 1.731 26.248 1.00 90.00 82 PRO A N 1
ATOM 622 C CA . PRO A 1 82 ? -23.720 2.876 26.656 1.00 90.00 82 PRO A CA 1
ATOM 623 C C . PRO A 1 82 ? -24.117 3.771 25.476 1.00 90.00 82 PRO A C 1
ATOM 625 O O . PRO A 1 82 ? -25.275 4.174 25.380 1.00 90.00 82 PRO A O 1
ATOM 628 N N . LEU A 1 83 ? -23.188 4.026 24.548 1.00 88.31 83 LEU A N 1
ATOM 629 C CA . LEU A 1 83 ? -23.449 4.822 23.346 1.00 88.31 83 LEU A CA 1
ATOM 630 C C . LEU A 1 83 ? -24.471 4.127 22.433 1.00 88.31 83 LEU A C 1
ATOM 632 O O . LEU A 1 83 ? -25.431 4.752 21.987 1.00 88.31 83 LEU A O 1
ATOM 636 N N . ILE A 1 84 ? -24.320 2.817 22.220 1.00 89.00 84 ILE A N 1
ATOM 637 C CA . ILE A 1 84 ? -25.261 2.010 21.430 1.00 89.00 84 ILE A CA 1
ATOM 638 C C . ILE A 1 84 ? -26.652 2.008 22.082 1.00 89.00 84 ILE A C 1
ATOM 640 O O . ILE A 1 84 ? -27.655 2.220 21.405 1.00 89.00 84 ILE A O 1
ATOM 644 N N . ARG A 1 85 ? -26.738 1.831 23.407 1.00 89.44 85 ARG A N 1
ATOM 645 C CA . ARG A 1 85 ? -28.016 1.870 24.142 1.00 89.44 85 ARG A CA 1
ATOM 646 C C . ARG A 1 85 ? -28.691 3.236 24.058 1.00 89.44 85 ARG A C 1
A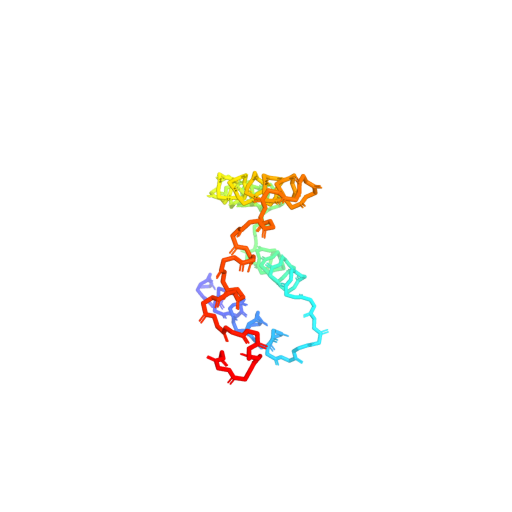TOM 648 O O . ARG A 1 85 ? -29.911 3.289 23.926 1.00 89.44 85 ARG A O 1
ATOM 655 N N . MET A 1 86 ? -27.921 4.323 24.095 1.00 87.69 86 MET A N 1
ATOM 656 C CA . MET A 1 86 ? -28.443 5.672 23.873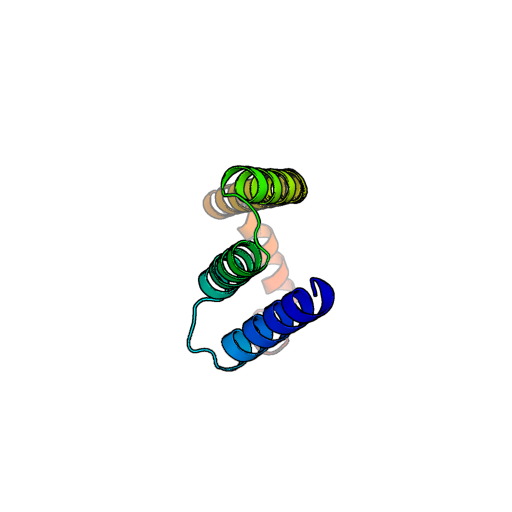 1.00 87.69 86 MET A CA 1
ATOM 657 C C . MET A 1 86 ? -29.019 5.813 22.460 1.00 87.69 86 MET A C 1
ATOM 659 O O . MET A 1 86 ? -30.149 6.276 22.314 1.00 87.69 86 MET A O 1
ATOM 663 N N . MET A 1 87 ? -28.296 5.353 21.435 1.00 87.44 87 MET A N 1
ATOM 664 C CA . MET A 1 87 ? -28.774 5.380 20.047 1.00 87.44 87 MET A CA 1
ATOM 665 C C . MET A 1 87 ? -30.082 4.590 19.881 1.00 87.44 87 MET A C 1
ATOM 667 O O . MET A 1 87 ? -31.025 5.100 19.277 1.00 87.44 87 MET A O 1
ATOM 671 N N . ILE A 1 88 ? -30.179 3.394 20.480 1.00 88.06 88 ILE A N 1
ATOM 672 C CA . ILE A 1 88 ? -31.391 2.551 20.466 1.00 88.06 88 ILE A CA 1
ATOM 673 C C . ILE A 1 88 ? -32.558 3.224 21.204 1.00 88.06 88 ILE A C 1
ATOM 675 O O . ILE A 1 88 ? -33.697 3.163 20.744 1.00 88.06 88 ILE A O 1
ATOM 679 N N . SER A 1 89 ? -32.286 3.878 22.337 1.00 85.62 89 SER A N 1
ATOM 680 C CA . SER A 1 89 ? -33.297 4.601 23.118 1.00 85.62 89 SER A CA 1
ATOM 681 C C . SER A 1 89 ? -33.902 5.764 22.322 1.00 85.62 89 SER A C 1
ATOM 683 O O . SER A 1 89 ? -35.123 5.915 22.275 1.00 85.62 89 SER A O 1
ATOM 685 N N . ILE A 1 90 ? -33.064 6.530 21.613 1.00 85.25 90 ILE A N 1
ATOM 686 C CA . ILE A 1 90 ? -33.507 7.641 20.756 1.00 85.25 90 ILE A CA 1
ATOM 687 C C . ILE A 1 90 ? -34.336 7.128 19.569 1.00 85.25 90 ILE A C 1
ATOM 689 O O . ILE A 1 90 ? -35.371 7.705 19.244 1.00 85.25 90 ILE A O 1
ATOM 693 N N . THR A 1 91 ? -33.930 6.016 18.951 1.00 83.75 91 THR A N 1
ATOM 694 C CA . THR A 1 91 ? -34.647 5.399 17.815 1.00 83.75 91 THR A CA 1
ATOM 695 C C . THR A 1 91 ? -35.828 4.514 18.230 1.00 83.75 91 THR A C 1
ATOM 697 O O . THR A 1 91 ? -36.508 3.953 17.369 1.00 83.75 91 THR A O 1
ATOM 700 N N . ARG A 1 92 ? -36.109 4.384 19.538 1.00 74.25 92 ARG A N 1
ATOM 701 C CA . ARG A 1 92 ? -37.175 3.536 20.109 1.00 74.25 92 ARG A CA 1
ATOM 702 C C . ARG A 1 92 ? -37.139 2.077 19.619 1.00 74.25 92 ARG A C 1
ATOM 704 O O . ARG A 1 92 ? -38.172 1.415 19.578 1.00 74.25 92 ARG A O 1
ATOM 711 N N . GLY A 1 93 ? -35.961 1.577 19.239 1.00 67.62 93 GLY A N 1
ATOM 712 C CA . GLY A 1 93 ? -35.774 0.210 1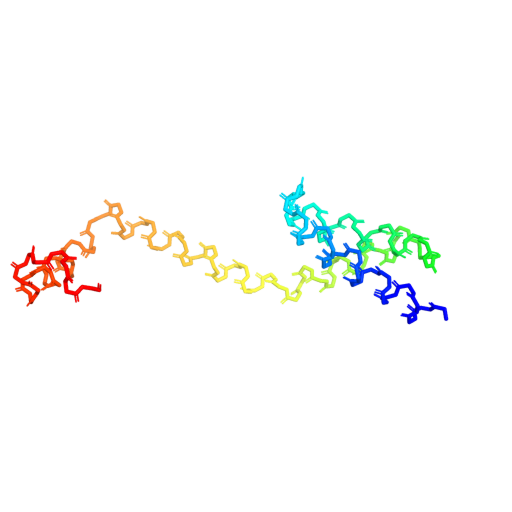8.737 1.00 67.62 93 GLY A CA 1
ATOM 713 C C . GLY A 1 93 ? -36.324 -0.063 17.331 1.00 67.62 93 GLY A C 1
ATOM 714 O O . GLY A 1 93 ? -36.434 -1.227 16.952 1.00 67.62 93 GLY A O 1
ATOM 715 N N . ASN A 1 94 ? -36.668 0.967 16.549 1.00 70.69 94 ASN A N 1
ATOM 716 C CA . ASN A 1 94 ? -37.227 0.784 15.210 1.00 70.69 94 ASN A CA 1
ATOM 717 C C . ASN A 1 94 ? -36.106 0.702 14.154 1.00 70.69 94 ASN A C 1
ATOM 719 O O . ASN A 1 94 ? -35.512 1.710 13.780 1.00 70.69 94 ASN A O 1
ATOM 723 N N . VAL A 1 95 ? -35.817 -0.511 13.671 1.00 67.50 95 VAL A N 1
ATOM 724 C CA . VAL A 1 95 ? -34.689 -0.821 12.760 1.00 67.50 95 VAL A CA 1
ATOM 725 C C . VAL A 1 95 ? -34.861 -0.204 11.355 1.00 67.50 95 VAL A C 1
ATOM 727 O O . VAL A 1 95 ? -33.913 -0.145 10.585 1.00 67.50 95 VAL A O 1
ATOM 730 N N . ILE A 1 96 ? -36.064 0.283 11.028 1.00 64.75 96 ILE A N 1
ATOM 731 C CA . ILE A 1 96 ? -36.480 0.718 9.679 1.00 64.75 96 ILE A CA 1
ATOM 732 C C . ILE A 1 96 ? -36.246 2.229 9.439 1.00 64.75 96 ILE A C 1
ATOM 734 O O . ILE A 1 96 ? -36.415 2.707 8.326 1.00 64.75 96 ILE A O 1
ATOM 738 N N . ILE A 1 97 ? -35.856 3.006 10.459 1.00 53.72 97 ILE A N 1
ATOM 739 C CA . ILE A 1 97 ? -35.671 4.474 10.343 1.00 53.72 97 ILE A CA 1
ATOM 740 C C . ILE A 1 97 ? -34.206 4.850 10.001 1.00 53.72 97 ILE A C 1
ATOM 742 O O . ILE A 1 97 ? -33.824 6.012 10.107 1.00 53.72 97 ILE A O 1
ATOM 746 N N . VAL A 1 98 ? -33.368 3.887 9.603 1.00 49.78 98 VAL A N 1
ATOM 747 C CA . VAL A 1 98 ? -31.985 4.138 9.146 1.00 49.78 98 VAL A CA 1
ATOM 748 C C . VAL A 1 98 ? -31.921 4.172 7.628 1.00 49.78 98 VAL A C 1
ATOM 750 O O . VAL A 1 98 ? -32.471 3.236 7.008 1.00 49.78 98 VAL A O 1
#